Protein AF-A0A955UK48-F1 (afdb_monomer_lite)

Structure (mmCIF, N/CA/C/O backbone):
data_AF-A0A955UK48-F1
#
_entry.id   AF-A0A955UK48-F1
#
loop_
_atom_site.group_PDB
_atom_site.id
_atom_site.type_symbol
_atom_site.label_atom_id
_atom_site.label_alt_id
_atom_site.label_comp_id
_atom_site.label_asym_id
_atom_site.label_entity_id
_atom_site.label_seq_id
_atom_site.pdbx_PDB_ins_code
_atom_site.Cartn_x
_atom_site.Cartn_y
_atom_site.Cartn_z
_atom_site.occupancy
_atom_site.B_iso_or_equiv
_atom_site.auth_seq_id
_atom_site.auth_comp_id
_atom_site.auth_asym_id
_atom_site.auth_atom_id
_atom_site.pdbx_PDB_model_num
ATOM 1 N N . MET A 1 1 ? 17.093 -14.560 -62.141 1.00 44.12 1 MET A N 1
ATOM 2 C CA . MET A 1 1 ? 17.837 -14.375 -60.879 1.00 44.12 1 MET A CA 1
ATOM 3 C C . MET A 1 1 ? 17.015 -13.423 -60.032 1.00 44.12 1 MET A C 1
ATOM 5 O O . MET A 1 1 ? 16.821 -12.289 -60.445 1.00 44.12 1 MET A O 1
ATOM 9 N N . SER A 1 2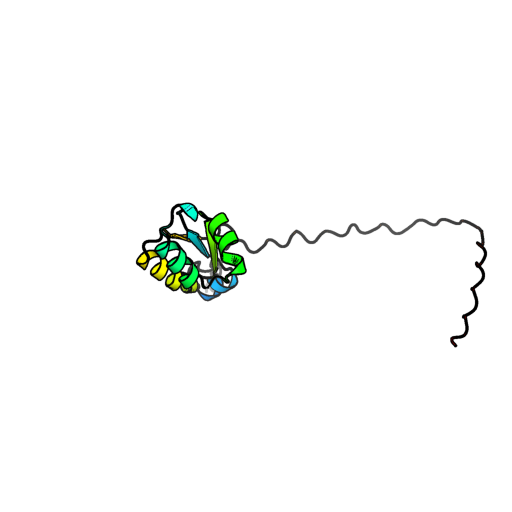 ? 16.395 -13.943 -58.974 1.00 45.81 2 SER A N 1
ATOM 10 C CA . SER A 1 2 ? 15.356 -13.267 -58.192 1.00 45.81 2 SER A CA 1
ATOM 11 C C . SER A 1 2 ? 15.932 -12.858 -56.844 1.00 45.81 2 SER A C 1
ATOM 13 O O . SER A 1 2 ? 15.915 -13.664 -55.921 1.00 45.81 2 SER A O 1
ATOM 15 N N . ASP A 1 3 ? 16.420 -11.627 -56.733 1.00 47.28 3 ASP A N 1
ATOM 16 C CA . ASP A 1 3 ? 16.804 -11.038 -55.449 1.00 47.28 3 ASP A CA 1
ATOM 17 C C . ASP A 1 3 ? 15.730 -10.024 -55.060 1.00 47.28 3 ASP A C 1
ATOM 19 O O . ASP A 1 3 ? 15.793 -8.828 -55.340 1.00 47.28 3 ASP A O 1
ATOM 23 N N . ARG A 1 4 ? 14.619 -10.562 -54.551 1.00 51.47 4 ARG A N 1
ATOM 24 C CA . ARG A 1 4 ? 13.535 -9.768 -53.983 1.00 51.47 4 ARG A CA 1
ATOM 25 C C . ARG A 1 4 ? 13.831 -9.689 -52.497 1.00 51.47 4 ARG A C 1
ATOM 27 O O . ARG A 1 4 ? 13.361 -10.529 -51.733 1.00 51.47 4 ARG A O 1
ATOM 34 N N . ASP A 1 5 ? 14.671 -8.713 -52.169 1.00 48.56 5 ASP A N 1
ATOM 35 C CA . ASP A 1 5 ? 14.995 -8.228 -50.834 1.00 48.56 5 ASP A CA 1
ATOM 36 C C . ASP A 1 5 ? 13.698 -8.113 -50.021 1.00 48.56 5 ASP A C 1
ATOM 38 O O . ASP A 1 5 ? 12.890 -7.189 -50.153 1.00 48.56 5 ASP A O 1
ATOM 42 N N . ARG A 1 6 ? 13.410 -9.184 -49.282 1.00 49.81 6 ARG A N 1
ATOM 43 C CA . ARG A 1 6 ? 12.236 -9.323 -48.435 1.00 49.81 6 ARG A CA 1
ATOM 44 C C . ARG A 1 6 ? 12.668 -8.811 -47.075 1.00 49.81 6 ARG A C 1
ATOM 46 O O . ARG A 1 6 ? 12.852 -9.599 -46.152 1.00 49.81 6 ARG A O 1
ATOM 53 N N . MET A 1 7 ? 12.863 -7.496 -46.971 1.00 48.91 7 MET A N 1
ATOM 54 C CA . MET A 1 7 ? 12.905 -6.824 -45.678 1.00 48.91 7 MET A CA 1
ATOM 55 C C . MET A 1 7 ? 11.586 -7.136 -44.976 1.00 48.91 7 MET A C 1
ATOM 57 O O . MET A 1 7 ? 10.524 -6.616 -45.324 1.00 48.91 7 MET A O 1
ATOM 61 N N . ALA A 1 8 ? 11.648 -8.093 -44.053 1.00 56.56 8 ALA A N 1
ATOM 62 C CA . ALA A 1 8 ? 10.551 -8.408 -43.165 1.00 56.56 8 ALA A CA 1
ATOM 63 C C . ALA A 1 8 ? 10.123 -7.105 -42.475 1.00 56.56 8 ALA A C 1
ATOM 65 O O . ALA A 1 8 ? 10.998 -6.333 -42.070 1.00 56.56 8 ALA A O 1
ATOM 66 N N . PRO A 1 9 ? 8.815 -6.829 -42.336 1.00 51.09 9 PRO A N 1
ATOM 67 C CA . PRO A 1 9 ? 8.384 -5.743 -41.477 1.00 51.09 9 PRO A CA 1
ATOM 68 C C . PRO A 1 9 ? 8.978 -6.021 -40.098 1.00 51.09 9 PRO A C 1
ATOM 70 O O . PRO A 1 9 ? 8.695 -7.061 -39.499 1.00 51.09 9 PRO A O 1
ATOM 73 N N . VAL A 1 10 ? 9.864 -5.130 -39.644 1.00 52.69 10 VAL A N 1
ATOM 74 C CA . VAL A 1 10 ? 10.318 -5.081 -38.257 1.00 52.69 10 VAL A CA 1
ATOM 75 C C . VAL A 1 10 ? 9.037 -5.037 -37.451 1.00 52.69 10 VAL A C 1
ATOM 77 O O . VAL A 1 10 ? 8.299 -4.056 -37.524 1.00 52.69 10 VAL A O 1
ATOM 80 N N . ALA A 1 11 ? 8.711 -6.159 -36.812 1.00 49.47 11 ALA A N 1
ATOM 81 C CA . ALA A 1 11 ? 7.548 -6.247 -35.964 1.00 49.47 11 ALA A CA 1
ATOM 82 C C . ALA A 1 11 ? 7.667 -5.094 -34.972 1.00 49.47 11 ALA A C 1
ATOM 84 O O . ALA A 1 11 ? 8.649 -5.015 -34.231 1.00 49.47 11 ALA A O 1
ATOM 85 N N . ASP A 1 12 ? 6.696 -4.190 -35.047 1.00 41.50 12 ASP A N 1
ATOM 86 C CA . ASP A 1 12 ? 6.342 -3.213 -34.033 1.00 41.50 12 ASP A CA 1
ATOM 87 C C . ASP A 1 12 ? 6.112 -4.016 -32.748 1.00 41.50 12 ASP A C 1
ATOM 89 O O . ASP A 1 12 ? 5.028 -4.535 -32.477 1.00 41.50 12 ASP A O 1
ATOM 93 N N . ARG A 1 13 ? 7.213 -4.330 -32.062 1.00 43.69 13 ARG A N 1
ATOM 94 C CA . ARG A 1 13 ? 7.213 -5.182 -30.885 1.00 43.69 13 ARG A CA 1
ATOM 95 C C . ARG A 1 13 ? 6.636 -4.286 -29.809 1.00 43.69 13 ARG A C 1
ATOM 97 O O . ARG A 1 13 ? 7.341 -3.424 -29.287 1.00 43.69 13 ARG A O 1
ATOM 104 N N . ALA A 1 14 ? 5.332 -4.433 -29.571 1.00 49.50 14 ALA A N 1
ATOM 105 C CA . ALA A 1 14 ? 4.680 -3.855 -28.410 1.00 49.50 14 ALA A CA 1
ATOM 106 C C . ALA A 1 14 ? 5.618 -4.095 -27.217 1.00 49.50 14 ALA A C 1
ATOM 108 O O . ALA A 1 14 ? 6.076 -5.233 -27.068 1.00 49.50 14 ALA A O 1
ATOM 109 N N . PRO A 1 15 ? 6.002 -3.045 -26.468 1.00 51.66 15 PRO A N 1
ATOM 110 C CA . PRO A 1 15 ? 6.973 -3.187 -25.395 1.00 51.66 15 PRO A CA 1
ATOM 111 C C . PRO A 1 15 ? 6.495 -4.317 -24.491 1.00 51.66 15 PRO A C 1
ATOM 113 O O . PRO A 1 15 ? 5.346 -4.291 -24.049 1.00 51.66 15 PRO A O 1
ATOM 116 N N . ASP A 1 16 ? 7.339 -5.337 -24.322 1.00 55.97 16 ASP A N 1
ATOM 117 C CA . ASP A 1 16 ? 7.030 -6.493 -23.493 1.00 55.97 16 ASP A CA 1
ATOM 118 C C . ASP A 1 16 ? 6.568 -5.975 -22.123 1.00 55.97 16 ASP A C 1
ATOM 120 O O . ASP A 1 16 ? 7.327 -5.338 -21.390 1.00 55.97 16 ASP A O 1
ATOM 124 N N . ASP A 1 17 ? 5.297 -6.226 -21.798 1.00 58.19 17 ASP A N 1
ATOM 125 C CA . ASP A 1 17 ? 4.654 -5.810 -20.545 1.00 58.19 17 ASP A CA 1
ATOM 126 C C . ASP A 1 17 ? 5.360 -6.393 -19.300 1.00 58.19 17 ASP A C 1
ATOM 128 O O . ASP A 1 17 ? 5.089 -5.964 -18.180 1.00 58.19 17 ASP A O 1
ATOM 132 N N . ASP A 1 18 ? 6.279 -7.341 -19.509 1.00 62.94 18 ASP A N 1
ATOM 133 C CA . ASP A 1 18 ? 7.109 -8.011 -18.511 1.00 62.94 18 ASP A CA 1
ATOM 134 C C . ASP A 1 18 ? 8.523 -7.406 -18.350 1.00 62.94 18 ASP A C 1
ATOM 136 O O . ASP A 1 18 ? 9.323 -7.958 -17.592 1.00 62.94 18 ASP A O 1
ATOM 140 N N . ASP A 1 19 ? 8.873 -6.291 -19.012 1.00 72.00 19 ASP A N 1
ATOM 141 C CA . ASP A 1 19 ? 10.172 -5.629 -18.797 1.00 72.00 19 ASP A CA 1
ATOM 142 C C . ASP A 1 19 ? 10.212 -4.907 -17.425 1.00 72.00 19 ASP A C 1
ATOM 144 O O . ASP A 1 19 ? 9.582 -3.853 -17.248 1.00 72.00 19 ASP A O 1
ATOM 148 N N . PRO A 1 20 ? 11.008 -5.388 -16.443 1.00 70.25 20 PRO A N 1
ATOM 149 C CA . PRO A 1 20 ? 11.071 -4.790 -15.110 1.00 70.25 20 PRO A CA 1
ATOM 150 C C . PRO A 1 20 ? 11.613 -3.356 -15.122 1.00 70.25 20 PRO A C 1
ATOM 152 O O . PRO A 1 20 ? 11.312 -2.564 -14.225 1.00 70.25 20 PRO A O 1
ATOM 155 N N . GLN A 1 21 ? 12.444 -3.006 -16.106 1.00 75.44 21 GLN A N 1
ATOM 156 C CA . GLN A 1 21 ? 12.998 -1.665 -16.252 1.00 75.44 21 GLN A CA 1
ATOM 157 C C . GLN A 1 21 ? 11.926 -0.688 -16.745 1.00 75.44 21 GLN A C 1
ATOM 159 O O . GLN A 1 21 ? 11.807 0.416 -16.202 1.00 75.44 21 GLN A O 1
ATOM 164 N N . TRP A 1 22 ? 11.100 -1.111 -17.703 1.00 77.25 22 TRP A N 1
ATOM 165 C CA . TRP A 1 22 ? 9.942 -0.340 -18.150 1.00 77.25 22 TRP A CA 1
ATOM 166 C C . TRP A 1 22 ? 8.889 -0.205 -17.040 1.00 77.25 22 TRP A C 1
ATOM 168 O O . TRP A 1 22 ? 8.386 0.898 -16.804 1.00 77.25 22 TRP A O 1
ATOM 178 N N . GLU A 1 23 ? 8.606 -1.274 -16.287 1.00 74.44 23 GLU A N 1
ATOM 179 C CA . GLU A 1 23 ? 7.678 -1.222 -15.150 1.00 74.44 23 GLU A CA 1
ATOM 180 C C . GLU A 1 23 ? 8.132 -0.234 -14.067 1.00 74.44 23 GLU A C 1
ATOM 182 O O . GLU A 1 23 ? 7.305 0.490 -13.500 1.00 74.44 23 GLU A O 1
ATOM 187 N N . ARG A 1 24 ? 9.442 -0.186 -13.780 1.00 74.00 24 ARG A N 1
ATOM 188 C CA . ARG A 1 24 ? 10.042 0.785 -12.848 1.00 74.00 24 ARG A CA 1
ATOM 189 C C . ARG A 1 24 ? 9.877 2.215 -13.333 1.00 74.00 24 ARG A C 1
ATOM 191 O O . ARG A 1 24 ? 9.518 3.075 -12.530 1.00 74.00 24 ARG A O 1
ATOM 198 N N . ALA A 1 25 ? 10.095 2.461 -14.623 1.00 77.88 25 ALA A N 1
ATOM 199 C CA . ALA A 1 25 ? 9.934 3.784 -15.216 1.00 77.88 25 ALA A CA 1
ATOM 200 C C . ALA A 1 25 ? 8.470 4.259 -15.189 1.00 77.88 25 ALA A C 1
ATOM 202 O O . ALA A 1 25 ? 8.200 5.413 -14.864 1.00 77.88 25 ALA A O 1
ATOM 203 N N . ASN A 1 26 ? 7.520 3.362 -15.465 1.00 77.81 26 ASN A N 1
ATOM 204 C CA . ASN A 1 26 ? 6.102 3.710 -15.594 1.00 77.81 26 ASN A CA 1
ATOM 205 C C . ASN A 1 26 ? 5.302 3.561 -14.294 1.00 77.81 26 ASN A C 1
ATOM 207 O O . ASN A 1 26 ? 4.138 3.961 -14.239 1.00 77.81 26 ASN A O 1
ATOM 211 N N . GLN A 1 27 ? 5.909 2.991 -13.244 1.00 83.31 27 GLN A N 1
ATOM 212 C CA . GLN A 1 27 ? 5.254 2.673 -11.970 1.00 83.31 27 GLN A CA 1
ATOM 213 C C . GLN A 1 27 ? 3.891 2.012 -12.204 1.00 83.31 27 GLN A C 1
ATOM 215 O O . GLN A 1 27 ? 2.848 2.448 -11.699 1.00 83.31 27 GLN A O 1
ATOM 220 N N . ALA A 1 28 ? 3.917 0.984 -13.053 1.00 85.44 28 ALA A N 1
ATOM 221 C CA . ALA A 1 28 ? 2.727 0.394 -13.643 1.00 85.44 28 ALA A CA 1
ATOM 222 C C . ALA A 1 28 ? 1.831 -0.323 -12.625 1.00 85.44 28 ALA A C 1
ATOM 224 O O . ALA A 1 28 ? 0.678 -0.625 -12.930 1.00 85.44 28 ALA A O 1
ATOM 225 N N . TRP A 1 29 ? 2.331 -0.568 -11.413 1.00 90.31 29 TRP A N 1
ATOM 226 C CA . TRP A 1 29 ? 1.652 -1.335 -10.383 1.00 90.31 29 TRP A CA 1
ATOM 227 C C . TRP A 1 29 ? 1.326 -0.500 -9.152 1.00 90.31 29 TRP A C 1
ATOM 229 O O . TRP A 1 29 ? 2.020 0.451 -8.777 1.00 90.31 29 TRP A O 1
ATOM 239 N N . GLN A 1 30 ? 0.233 -0.880 -8.503 1.00 93.44 30 GLN A N 1
ATOM 240 C CA . GLN A 1 30 ? -0.262 -0.269 -7.283 1.00 93.44 30 GLN A CA 1
ATOM 241 C C . GLN A 1 30 ? -0.565 -1.346 -6.253 1.00 93.44 30 GLN A C 1
ATOM 243 O O . GLN A 1 30 ? -1.158 -2.373 -6.573 1.00 93.44 30 GLN A O 1
ATOM 248 N N . LEU A 1 31 ? -0.189 -1.093 -5.005 1.00 94.25 31 LEU A N 1
ATOM 24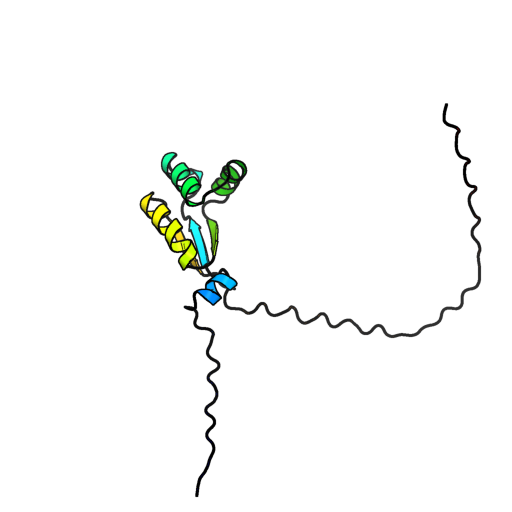9 C CA . LEU A 1 31 ? -0.572 -1.920 -3.873 1.00 94.25 31 LEU A CA 1
ATOM 250 C C . LEU A 1 31 ? -1.874 -1.381 -3.281 1.00 94.25 31 LEU A C 1
ATOM 252 O O . LEU A 1 31 ? -1.923 -0.244 -2.804 1.00 94.25 31 LEU A O 1
ATOM 256 N N . TRP A 1 32 ? -2.905 -2.218 -3.314 1.00 95.31 32 TRP A N 1
ATOM 257 C CA . TRP A 1 32 ? -4.233 -1.956 -2.781 1.00 95.31 32 TRP A CA 1
ATOM 258 C C . TRP A 1 32 ? -4.448 -2.743 -1.487 1.00 95.31 32 TRP A C 1
ATOM 260 O O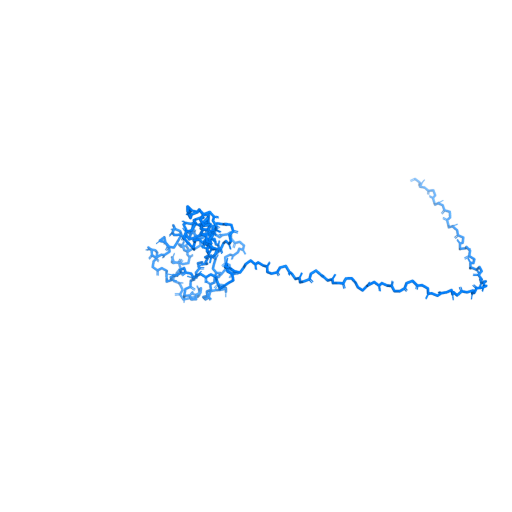 . TRP A 1 32 ? -4.115 -3.928 -1.422 1.00 95.31 32 TRP A O 1
ATOM 270 N N . ILE A 1 33 ? -5.023 -2.098 -0.474 1.00 95.25 33 ILE A N 1
ATOM 271 C CA . ILE A 1 33 ? -5.476 -2.746 0.762 1.00 95.25 33 ILE A CA 1
ATOM 272 C C . ILE A 1 33 ? -7.002 -2.792 0.753 1.00 95.25 33 ILE A C 1
ATOM 274 O O . ILE A 1 33 ? -7.658 -1.762 0.600 1.00 95.25 33 ILE A O 1
ATOM 278 N N . ASP A 1 34 ? -7.558 -3.992 0.901 1.00 93.62 34 ASP A N 1
ATOM 279 C CA . ASP A 1 34 ? -8.993 -4.251 0.719 1.00 93.62 34 ASP A CA 1
ATOM 280 C C . ASP A 1 34 ? -9.814 -4.058 2.006 1.00 93.62 34 ASP A C 1
ATOM 282 O O . ASP A 1 34 ? -11.042 -4.067 1.968 1.00 93.62 34 ASP A O 1
ATOM 286 N N . VAL A 1 35 ? -9.149 -3.854 3.144 1.00 92.94 35 VAL A N 1
ATOM 287 C CA . VAL A 1 35 ? -9.782 -3.656 4.454 1.00 92.94 35 VAL A CA 1
ATOM 288 C C . VAL A 1 35 ? -9.756 -2.185 4.867 1.00 92.94 35 VAL A C 1
ATOM 290 O O . VAL A 1 35 ? -8.767 -1.486 4.640 1.00 92.94 35 VAL A O 1
ATOM 293 N N . ALA A 1 36 ? -10.832 -1.706 5.496 1.00 92.38 36 ALA A N 1
ATOM 294 C CA . ALA A 1 36 ? -10.867 -0.352 6.033 1.00 92.38 36 ALA A CA 1
ATOM 295 C C . ALA A 1 36 ? -9.930 -0.210 7.240 1.00 92.38 36 ALA A C 1
ATOM 297 O O . ALA A 1 36 ? -9.771 -1.125 8.050 1.00 92.38 36 ALA A O 1
ATOM 298 N N . GLY A 1 37 ? -9.350 0.979 7.418 1.00 84.94 37 GLY A N 1
ATOM 299 C CA . GLY A 1 37 ? -8.393 1.235 8.498 1.00 84.94 37 GLY A CA 1
ATOM 300 C C . GLY A 1 37 ? -8.969 0.996 9.898 1.00 84.94 37 GLY A C 1
ATOM 301 O O . GLY A 1 37 ? -8.236 0.611 10.807 1.00 84.94 37 GLY A O 1
ATOM 302 N N . ARG A 1 38 ? -10.282 1.192 10.070 1.00 88.62 38 ARG A N 1
ATOM 303 C CA . ARG A 1 38 ? -11.004 0.971 11.334 1.00 88.62 38 ARG A CA 1
ATOM 304 C C . ARG A 1 38 ? -11.255 -0.504 11.662 1.00 88.62 38 ARG A C 1
ATOM 306 O O . ARG A 1 38 ? -11.356 -0.831 12.838 1.00 88.62 38 ARG A O 1
ATOM 313 N N . ASP A 1 39 ? -11.313 -1.360 10.643 1.00 90.75 39 ASP A N 1
ATOM 314 C CA . ASP A 1 39 ? -11.629 -2.788 10.783 1.00 90.75 39 ASP A CA 1
ATOM 315 C C . ASP A 1 39 ? -10.363 -3.628 11.032 1.00 90.75 39 ASP A C 1
ATOM 317 O O . ASP A 1 39 ? -10.431 -4.807 11.374 1.00 90.75 39 ASP A O 1
ATOM 321 N N . LEU A 1 40 ? -9.182 -3.016 10.900 1.00 89.12 40 LEU A N 1
ATOM 322 C CA . LEU A 1 40 ? -7.912 -3.653 11.221 1.00 89.12 40 LEU A CA 1
ATOM 323 C C . LEU A 1 40 ? -7.688 -3.720 12.745 1.00 89.12 40 LEU A C 1
ATOM 325 O O . LEU A 1 40 ? -7.734 -2.685 13.426 1.00 89.12 40 LEU A O 1
ATOM 329 N N . PRO A 1 41 ? -7.314 -4.894 13.292 1.00 91.94 41 PRO A N 1
ATOM 330 C CA . PRO A 1 41 ? -6.900 -5.004 14.686 1.00 91.94 41 PRO A CA 1
ATOM 331 C C . PRO A 1 41 ? -5.688 -4.104 14.966 1.00 91.94 41 PRO A C 1
ATOM 333 O O . PRO A 1 41 ? -4.921 -3.753 14.066 1.00 91.94 41 PRO A O 1
ATOM 336 N N . ALA A 1 42 ? -5.493 -3.711 16.229 1.00 91.50 42 ALA A N 1
ATOM 337 C CA . ALA A 1 42 ? -4.409 -2.802 16.615 1.00 91.50 42 ALA A CA 1
ATOM 338 C C . ALA A 1 42 ? -3.025 -3.300 16.156 1.00 91.50 42 ALA A C 1
ATOM 340 O O . ALA A 1 42 ? -2.226 -2.510 15.645 1.00 91.50 42 ALA A O 1
ATOM 341 N N . ASP A 1 43 ? -2.770 -4.604 16.265 1.00 90.94 43 ASP A N 1
ATOM 342 C CA . ASP A 1 43 ? -1.512 -5.212 15.827 1.00 90.94 43 ASP A CA 1
ATOM 343 C C . ASP A 1 43 ? -1.386 -5.262 14.303 1.00 90.94 43 ASP A C 1
ATOM 345 O O . ASP A 1 43 ? -0.323 -4.936 13.773 1.00 90.94 43 ASP A O 1
ATOM 349 N N . GLY A 1 44 ? -2.487 -5.525 13.591 1.00 91.50 44 GLY A N 1
ATOM 350 C CA . GLY A 1 44 ? -2.547 -5.432 12.130 1.00 91.50 44 GLY A CA 1
ATOM 351 C C . GLY A 1 44 ? -2.231 -4.018 11.634 1.00 91.50 44 GLY A C 1
ATOM 352 O O . GLY A 1 44 ? -1.379 -3.839 10.766 1.00 91.50 44 GLY A O 1
ATOM 353 N N . ARG A 1 45 ? -2.812 -2.981 12.257 1.00 92.44 45 ARG A N 1
ATOM 354 C CA . ARG A 1 45 ? -2.495 -1.573 11.940 1.00 92.44 45 ARG A CA 1
ATOM 355 C C . ARG A 1 45 ? -1.017 -1.261 12.159 1.00 92.44 45 ARG A C 1
ATOM 357 O O . ARG A 1 45 ? -0.385 -0.633 11.312 1.00 92.44 45 ARG A O 1
ATOM 364 N N . ARG A 1 46 ? -0.437 -1.704 13.277 1.00 92.44 46 ARG A N 1
ATOM 365 C CA . ARG A 1 46 ? 0.991 -1.494 13.576 1.00 92.44 46 ARG A CA 1
ATOM 366 C C . ARG A 1 46 ? 1.894 -2.213 12.575 1.00 92.44 46 ARG A C 1
ATOM 368 O O . ARG A 1 46 ? 2.865 -1.612 12.113 1.00 92.44 46 ARG A O 1
ATOM 375 N N . ALA A 1 47 ? 1.575 -3.460 12.231 1.00 92.69 47 ALA A N 1
ATOM 376 C CA . ALA A 1 47 ? 2.304 -4.239 11.237 1.00 92.69 47 ALA A CA 1
ATOM 377 C C . ALA A 1 47 ? 2.249 -3.563 9.861 1.00 92.69 47 ALA A C 1
ATOM 379 O O . ALA A 1 47 ? 3.294 -3.312 9.262 1.00 92.69 47 ALA A O 1
ATOM 380 N N . MET A 1 48 ? 1.057 -3.153 9.422 1.00 94.06 48 MET A N 1
ATOM 381 C CA . MET A 1 48 ? 0.844 -2.426 8.172 1.00 94.06 48 MET A CA 1
ATOM 382 C C . MET A 1 48 ? 1.712 -1.168 8.081 1.00 94.06 48 MET A C 1
ATOM 384 O O . MET A 1 48 ? 2.481 -0.997 7.136 1.00 94.06 48 MET A O 1
ATOM 388 N N . LEU A 1 49 ? 1.637 -0.302 9.096 1.00 94.25 49 LEU A N 1
ATOM 389 C CA . LEU A 1 49 ? 2.387 0.954 9.134 1.00 94.25 49 LEU A CA 1
ATOM 390 C C . LEU A 1 49 ? 3.904 0.723 9.141 1.00 94.25 49 LEU A C 1
ATOM 392 O O . LEU A 1 49 ? 4.650 1.512 8.559 1.00 94.25 49 LEU A O 1
ATOM 396 N N . ARG A 1 50 ? 4.367 -0.369 9.765 1.00 94.38 50 ARG A N 1
ATOM 397 C CA . ARG A 1 50 ? 5.780 -0.770 9.765 1.00 94.38 50 ARG A CA 1
ATOM 398 C C . ARG A 1 50 ? 6.231 -1.253 8.387 1.00 94.38 50 ARG A C 1
ATOM 400 O O . ARG A 1 50 ? 7.292 -0.837 7.929 1.00 94.38 50 ARG A O 1
ATOM 407 N N . VAL A 1 51 ? 5.440 -2.099 7.726 1.00 94.44 51 VAL A N 1
ATOM 408 C CA . VAL A 1 51 ? 5.750 -2.622 6.384 1.00 94.44 51 VAL A CA 1
ATOM 409 C C . VAL A 1 51 ? 5.792 -1.493 5.358 1.00 94.44 51 VAL A C 1
ATOM 411 O O . VAL A 1 51 ? 6.737 -1.406 4.574 1.00 94.44 51 VAL A O 1
ATOM 414 N N . LEU A 1 52 ? 4.817 -0.585 5.414 1.00 92.69 52 LEU A N 1
ATOM 415 C CA . LEU A 1 52 ? 4.735 0.570 4.522 1.00 92.69 52 LEU A CA 1
ATOM 416 C C . LEU A 1 52 ? 5.716 1.696 4.888 1.00 92.69 52 LEU A C 1
ATOM 418 O O . LEU A 1 52 ? 5.873 2.631 4.109 1.00 92.69 52 LEU A O 1
ATOM 422 N N . ARG A 1 53 ? 6.402 1.601 6.037 1.00 93.88 53 ARG A N 1
ATOM 423 C CA . ARG A 1 53 ? 7.338 2.612 6.565 1.00 93.88 53 ARG A CA 1
ATOM 424 C C . ARG A 1 53 ? 6.722 4.018 6.660 1.00 93.88 53 ARG A C 1
ATOM 426 O O . ARG A 1 53 ? 7.375 5.013 6.362 1.00 93.88 53 ARG A O 1
ATOM 433 N N . VAL A 1 54 ? 5.465 4.094 7.089 1.00 93.31 54 VAL A N 1
ATOM 434 C CA . VAL A 1 54 ? 4.678 5.339 7.122 1.00 93.31 54 VAL A CA 1
ATOM 435 C C . VAL A 1 54 ? 5.103 6.210 8.306 1.00 93.31 54 VAL A C 1
ATOM 437 O O . VAL A 1 54 ? 5.193 5.729 9.448 1.00 93.31 54 VAL A O 1
ATOM 440 N N . LYS A 1 55 ? 5.350 7.504 8.062 1.00 94.12 55 LYS A N 1
ATOM 441 C CA . LYS A 1 55 ? 5.734 8.452 9.120 1.00 94.12 55 LYS A CA 1
ATOM 442 C C . LYS A 1 55 ? 4.574 8.676 10.081 1.00 94.12 55 LYS A C 1
ATOM 444 O O . LYS A 1 55 ? 3.415 8.550 9.708 1.00 94.12 55 LYS A O 1
ATOM 449 N N . ARG A 1 56 ? 4.870 9.056 11.332 1.00 93.31 56 ARG A N 1
ATOM 450 C CA . ARG A 1 56 ? 3.839 9.286 12.366 1.00 93.31 56 ARG A CA 1
ATOM 451 C C . ARG A 1 56 ? 2.756 10.275 11.916 1.00 93.31 56 ARG A C 1
ATOM 453 O O . ARG A 1 56 ? 1.590 10.010 12.179 1.00 93.31 56 ARG A O 1
ATOM 460 N N . SER A 1 57 ? 3.144 11.343 11.221 1.00 94.94 57 SER A N 1
ATOM 461 C CA . SER A 1 57 ? 2.250 12.381 10.688 1.00 94.94 57 SER A CA 1
ATOM 462 C C . SER A 1 57 ? 1.305 11.893 9.586 1.00 94.94 57 SER A C 1
ATOM 464 O O . SER A 1 57 ? 0.268 12.496 9.366 1.00 94.94 57 SER A O 1
ATOM 466 N N . GLU A 1 58 ? 1.642 10.804 8.897 1.00 93.19 58 GLU A N 1
ATOM 467 C CA . GLU A 1 58 ? 0.888 10.297 7.742 1.00 93.19 58 GLU A CA 1
ATOM 468 C C . GLU A 1 58 ? -0.040 9.132 8.118 1.00 93.19 58 GLU A C 1
ATOM 470 O O . GLU A 1 58 ? -0.845 8.685 7.304 1.00 93.19 58 GLU A O 1
ATOM 475 N N 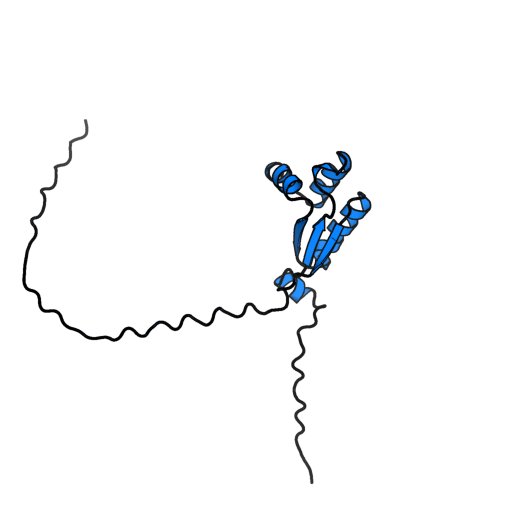. ARG A 1 59 ? 0.061 8.618 9.352 1.00 94.12 59 ARG A N 1
ATOM 476 C CA . ARG A 1 59 ? -0.655 7.406 9.787 1.00 94.12 59 ARG A CA 1
ATOM 477 C C . ARG A 1 59 ? -2.163 7.564 9.716 1.00 94.12 59 ARG A C 1
ATOM 479 O O . ARG A 1 59 ? -2.845 6.652 9.263 1.00 94.12 59 ARG A O 1
ATOM 486 N N . GLU A 1 60 ? -2.669 8.690 10.201 1.00 93.38 60 GLU A N 1
ATOM 487 C CA . GLU A 1 60 ? -4.105 8.938 10.284 1.00 93.38 60 GLU A CA 1
ATOM 488 C C . GLU A 1 60 ? -4.702 9.151 8.892 1.00 93.38 60 GLU A C 1
ATOM 490 O O . GLU A 1 60 ? -5.682 8.498 8.544 1.00 93.38 60 GLU A O 1
ATOM 495 N N . ALA A 1 61 ? -4.028 9.947 8.055 1.00 93.50 61 ALA A N 1
ATOM 496 C CA . ALA A 1 61 ? -4.393 10.136 6.655 1.00 93.50 61 ALA A CA 1
ATOM 497 C C . ALA A 1 61 ? -4.415 8.807 5.882 1.00 93.50 61 ALA A C 1
ATOM 499 O O . ALA A 1 61 ? -5.358 8.541 5.142 1.00 93.50 61 ALA A O 1
ATOM 500 N N . LEU A 1 62 ? -3.418 7.939 6.095 1.00 93.44 62 LEU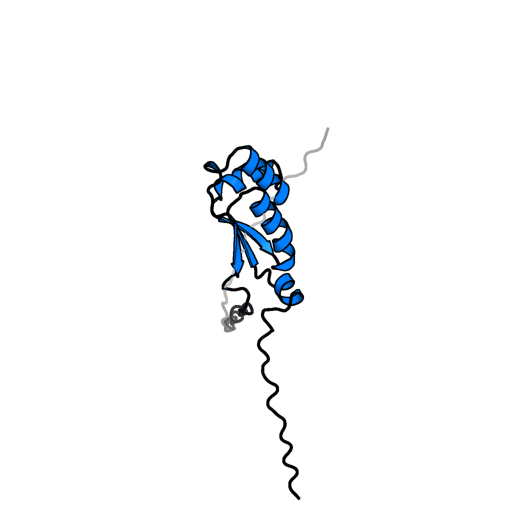 A N 1
ATOM 501 C CA . LEU A 1 62 ? -3.391 6.617 5.474 1.00 93.44 62 LEU A CA 1
ATOM 502 C C . LEU A 1 62 ? -4.569 5.754 5.934 1.00 93.44 62 LEU A C 1
ATOM 504 O O . LEU A 1 62 ? -5.245 5.170 5.098 1.00 93.44 62 LEU A O 1
ATOM 508 N N . LEU A 1 63 ? -4.816 5.659 7.244 1.00 93.00 63 LEU A N 1
ATOM 509 C CA . LEU A 1 63 ? -5.906 4.841 7.788 1.00 93.00 63 LEU A CA 1
ATOM 510 C C . LEU A 1 63 ? -7.283 5.336 7.329 1.00 93.00 63 LEU A C 1
ATOM 512 O O . LEU A 1 63 ? -8.168 4.513 7.103 1.00 93.00 63 LEU A O 1
ATOM 516 N N . ALA A 1 64 ? -7.449 6.651 7.172 1.00 93.19 64 ALA A N 1
ATOM 517 C CA . ALA A 1 64 ? -8.654 7.263 6.621 1.00 93.19 64 ALA A CA 1
ATOM 518 C C . ALA A 1 64 ? -8.833 6.988 5.117 1.00 93.19 64 ALA A C 1
ATOM 520 O O . ALA A 1 64 ? -9.962 6.919 4.643 1.00 93.19 64 ALA A O 1
ATOM 521 N N . ALA A 1 65 ? -7.740 6.792 4.374 1.00 92.56 65 ALA A N 1
ATOM 522 C CA . ALA A 1 65 ? -7.764 6.469 2.947 1.00 92.56 65 ALA A CA 1
ATOM 523 C C . ALA A 1 65 ? -8.007 4.974 2.648 1.00 92.56 65 ALA A C 1
ATOM 525 O O . ALA A 1 65 ? -7.984 4.573 1.485 1.00 92.56 65 ALA A O 1
ATOM 526 N N . LEU A 1 66 ? -8.205 4.140 3.677 1.00 93.25 66 LEU A N 1
ATOM 527 C CA . LEU A 1 66 ? -8.459 2.708 3.532 1.00 93.25 66 LEU A CA 1
ATOM 528 C C . LEU A 1 66 ? -9.960 2.380 3.535 1.00 93.25 66 LEU A C 1
ATOM 530 O O . LEU A 1 66 ? -10.682 2.892 4.395 1.00 93.25 66 LEU A O 1
ATOM 534 N N . PRO A 1 67 ? -10.425 1.442 2.688 1.00 95.31 67 PRO A N 1
ATOM 535 C CA . PRO A 1 67 ? -9.656 0.645 1.724 1.00 95.31 67 PRO A CA 1
ATOM 536 C C . PRO A 1 67 ? -9.208 1.472 0.509 1.00 95.31 67 PRO A C 1
ATOM 538 O O . PRO A 1 67 ? -9.942 2.338 0.038 1.00 95.31 67 PRO A O 1
ATOM 541 N N . GLY A 1 68 ? -8.011 1.201 -0.017 1.00 94.31 68 GLY A N 1
ATOM 542 C CA . GLY A 1 68 ? -7.462 2.018 -1.098 1.00 94.31 68 GLY A CA 1
ATOM 543 C C . GLY A 1 68 ? -6.009 1.738 -1.468 1.00 94.31 68 GLY A C 1
ATOM 544 O O . GLY A 1 68 ? -5.381 0.783 -1.002 1.00 94.31 68 GLY A O 1
ATOM 545 N N . ILE A 1 69 ? -5.476 2.599 -2.338 1.00 93.12 69 ILE A N 1
ATOM 546 C CA . ILE A 1 69 ? -4.098 2.532 -2.837 1.00 93.12 69 ILE A CA 1
ATOM 547 C C . ILE A 1 69 ? -3.150 3.096 -1.782 1.00 93.12 69 ILE A C 1
ATOM 549 O O . ILE A 1 69 ? -3.241 4.269 -1.427 1.00 93.12 69 ILE A O 1
ATOM 553 N N . VAL A 1 70 ? -2.181 2.290 -1.351 1.00 93.25 70 VAL A N 1
ATOM 554 C CA . VAL A 1 70 ? -1.185 2.707 -0.349 1.00 93.25 70 VAL A CA 1
ATOM 555 C C . VAL A 1 70 ? 0.201 2.956 -0.933 1.00 93.25 70 VAL A C 1
ATOM 557 O O . VAL A 1 70 ? 1.013 3.647 -0.321 1.00 93.25 70 VAL A O 1
ATOM 560 N N . ARG A 1 71 ? 0.506 2.391 -2.109 1.00 91.62 71 ARG A N 1
ATOM 561 C CA . ARG A 1 71 ? 1.811 2.556 -2.765 1.00 91.62 71 ARG A CA 1
ATOM 562 C C . ARG A 1 71 ? 1.719 2.324 -4.271 1.00 91.62 71 ARG A C 1
ATOM 564 O O . ARG A 1 71 ? 0.912 1.518 -4.720 1.00 91.62 71 ARG A O 1
ATOM 571 N N . LYS A 1 72 ? 2.578 3.002 -5.032 1.00 91.00 72 LYS A N 1
ATOM 572 C CA . LYS A 1 72 ? 2.777 2.817 -6.479 1.00 91.00 72 LYS A CA 1
ATOM 573 C C . LYS A 1 72 ? 4.234 2.422 -6.738 1.00 91.00 72 LYS A C 1
ATOM 575 O O . LYS A 1 72 ? 5.105 2.812 -5.957 1.00 91.00 72 LYS A O 1
ATOM 580 N N . GLY A 1 73 ? 4.500 1.642 -7.782 1.00 88.88 73 GLY A N 1
ATOM 581 C CA . GLY A 1 73 ? 5.855 1.203 -8.122 1.00 88.88 73 GLY A CA 1
ATOM 582 C C . GLY A 1 73 ? 5.896 0.128 -9.206 1.00 88.88 73 GLY A C 1
ATOM 583 O O . GLY A 1 73 ? 4.884 -0.148 -9.850 1.00 88.88 73 GLY A O 1
ATOM 584 N N . ALA A 1 74 ? 7.071 -0.472 -9.401 1.00 86.00 74 ALA A N 1
ATOM 585 C CA . ALA A 1 74 ? 7.203 -1.699 -10.183 1.00 86.00 74 ALA A CA 1
ATOM 586 C C . ALA A 1 74 ? 6.682 -2.898 -9.393 1.00 86.00 74 ALA A C 1
ATOM 588 O O . ALA A 1 74 ? 6.690 -2.879 -8.157 1.00 86.00 74 ALA A O 1
ATOM 589 N N . ARG A 1 75 ? 6.293 -3.971 -10.086 1.00 86.50 75 ARG A N 1
ATOM 590 C CA . ARG A 1 75 ? 5.796 -5.176 -9.420 1.00 86.50 75 ARG A CA 1
ATOM 591 C C . ARG A 1 75 ? 6.827 -5.744 -8.449 1.00 86.50 75 ARG A C 1
ATOM 593 O O . ARG A 1 75 ? 6.510 -5.966 -7.283 1.00 86.50 75 ARG A O 1
ATOM 600 N N . VAL A 1 76 ? 8.073 -5.863 -8.907 1.00 84.12 76 VAL A N 1
ATOM 601 C CA . VAL A 1 76 ? 9.206 -6.406 -8.138 1.00 84.12 76 VAL A CA 1
ATOM 602 C C . VAL A 1 76 ? 9.464 -5.653 -6.829 1.00 84.12 76 VAL A C 1
ATOM 604 O O . VAL A 1 76 ? 9.794 -6.257 -5.811 1.00 84.12 76 VAL A O 1
ATOM 607 N N . ASP A 1 77 ? 9.247 -4.336 -6.814 1.00 87.81 77 ASP A N 1
ATOM 608 C CA . ASP A 1 77 ? 9.469 -3.508 -5.623 1.00 87.81 77 ASP A CA 1
ATOM 609 C C . ASP A 1 77 ? 8.289 -3.591 -4.639 1.00 87.81 77 ASP A C 1
ATOM 611 O O . ASP A 1 77 ? 8.433 -3.308 -3.444 1.00 87.81 77 ASP A O 1
ATOM 615 N N . LEU A 1 78 ? 7.107 -3.969 -5.135 1.00 91.88 78 LEU A N 1
ATOM 616 C CA . LEU A 1 78 ? 5.889 -4.124 -4.346 1.00 91.88 78 LEU A CA 1
ATOM 617 C C . LEU A 1 78 ? 5.680 -5.557 -3.840 1.00 91.88 78 LEU A C 1
ATOM 619 O O . LEU A 1 78 ? 4.918 -5.745 -2.891 1.00 91.88 78 LEU A O 1
ATOM 623 N N . GLU A 1 79 ? 6.360 -6.560 -4.394 1.00 90.75 79 GLU A N 1
ATOM 624 C CA . GLU A 1 79 ? 6.236 -7.954 -3.950 1.00 90.75 79 GLU A CA 1
ATOM 625 C C . GLU A 1 79 ? 6.633 -8.130 -2.478 1.00 90.75 79 GLU A C 1
ATOM 627 O O . GLU A 1 79 ? 5.854 -8.672 -1.693 1.00 90.75 79 GLU A O 1
ATOM 632 N N . ALA A 1 80 ? 7.783 -7.589 -2.064 1.00 92.50 80 ALA A N 1
ATOM 633 C CA . ALA A 1 80 ? 8.253 -7.688 -0.681 1.00 92.50 80 ALA A CA 1
ATOM 634 C C . ALA A 1 80 ? 7.279 -7.082 0.359 1.00 92.50 80 ALA A C 1
ATOM 636 O O . ALA A 1 80 ? 6.958 -7.762 1.339 1.00 92.50 80 ALA A O 1
ATOM 637 N N . PRO A 1 81 ? 6.777 -5.836 0.209 1.00 93.69 81 PRO A N 1
ATOM 638 C CA . PRO A 1 81 ? 5.773 -5.316 1.133 1.00 93.69 81 PRO A CA 1
ATOM 639 C C . PRO A 1 81 ? 4.440 -6.070 1.039 1.00 93.69 81 PRO A C 1
ATOM 641 O O . PRO A 1 81 ? 3.811 -6.277 2.071 1.00 93.69 81 PRO A O 1
ATOM 644 N N . THR A 1 82 ? 4.028 -6.537 -0.144 1.00 94.38 82 THR A N 1
ATOM 645 C CA . THR A 1 82 ? 2.794 -7.331 -0.296 1.00 94.38 82 THR A CA 1
ATOM 646 C C . THR A 1 82 ? 2.876 -8.647 0.474 1.00 94.38 82 THR A C 1
ATOM 648 O O . THR A 1 82 ? 1.952 -8.980 1.214 1.00 94.38 82 THR A O 1
ATOM 651 N N . ALA A 1 83 ? 3.992 -9.373 0.362 1.00 93.94 83 ALA A N 1
ATOM 652 C CA . ALA A 1 83 ? 4.218 -10.615 1.098 1.00 93.94 83 ALA A CA 1
ATOM 653 C C . ALA A 1 83 ? 4.128 -10.391 2.615 1.00 93.94 83 ALA A C 1
ATOM 655 O O . ALA A 1 83 ? 3.353 -11.060 3.291 1.00 93.94 83 ALA A O 1
ATOM 656 N N . ARG A 1 84 ? 4.814 -9.366 3.135 1.00 94.44 84 ARG A N 1
ATOM 657 C CA . ARG A 1 84 ? 4.789 -9.035 4.571 1.00 94.44 84 ARG A CA 1
ATOM 658 C C . ARG A 1 84 ? 3.410 -8.606 5.077 1.00 94.44 84 ARG A C 1
ATOM 660 O O . ARG A 1 84 ? 3.074 -8.869 6.227 1.00 94.44 84 ARG A O 1
ATOM 667 N N . LEU A 1 85 ? 2.613 -7.923 4.252 1.00 94.38 85 LEU A N 1
ATOM 668 C CA . LEU A 1 85 ? 1.231 -7.581 4.607 1.00 94.38 85 LEU A CA 1
ATOM 669 C C . LEU A 1 85 ? 0.357 -8.837 4.690 1.00 94.38 85 LEU A C 1
ATOM 671 O O . LEU A 1 85 ? -0.409 -8.974 5.641 1.00 94.38 85 LEU A O 1
ATOM 67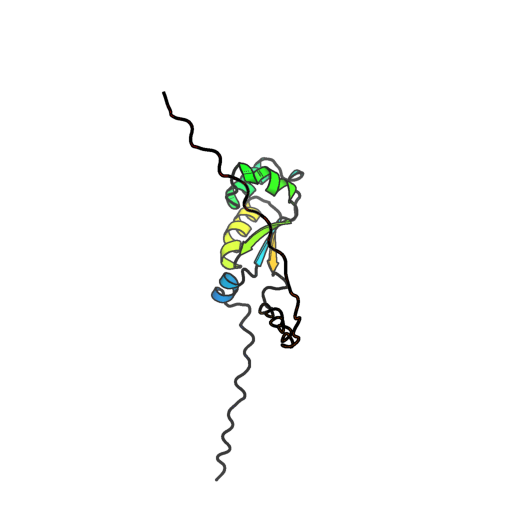5 N N . ARG A 1 86 ? 0.515 -9.775 3.750 1.00 93.75 86 ARG A N 1
ATOM 676 C CA . ARG A 1 86 ? -0.197 -11.061 3.775 1.00 93.75 86 ARG A CA 1
ATOM 677 C C . ARG A 1 86 ? 0.203 -11.926 4.966 1.00 93.75 86 ARG A C 1
ATOM 679 O O . ARG A 1 86 ? -0.675 -12.485 5.609 1.00 93.75 86 ARG A O 1
ATOM 686 N N . GLU A 1 87 ? 1.491 -11.981 5.302 1.00 93.56 87 GLU A N 1
ATOM 687 C CA . GLU A 1 87 ? 1.990 -12.652 6.515 1.00 93.56 87 GLU A CA 1
ATOM 688 C C . GLU A 1 87 ? 1.384 -12.053 7.791 1.00 93.56 87 GLU A C 1
ATOM 690 O O . GLU A 1 87 ? 1.069 -12.775 8.732 1.00 93.56 87 GLU A O 1
ATOM 695 N N . ALA A 1 88 ? 1.158 -10.737 7.809 1.00 91.06 88 ALA A N 1
ATOM 696 C CA . ALA A 1 88 ? 0.466 -10.046 8.894 1.00 91.06 88 ALA A CA 1
ATOM 697 C C . ALA A 1 88 ? -1.071 -10.206 8.856 1.00 91.06 88 ALA A C 1
ATOM 699 O O . ALA A 1 88 ? -1.768 -9.563 9.642 1.00 91.06 88 ALA A O 1
ATOM 700 N N . GLY A 1 89 ? -1.609 -11.020 7.940 1.00 92.00 89 GLY A N 1
ATOM 701 C CA . GLY A 1 89 ? -3.044 -11.261 7.784 1.00 92.00 89 GLY A CA 1
ATOM 702 C C . GLY A 1 89 ? -3.821 -10.083 7.193 1.00 92.00 89 GLY A C 1
ATOM 703 O O . GLY A 1 89 ? -5.034 -10.010 7.365 1.00 92.00 89 GLY A O 1
ATOM 704 N N . ILE A 1 90 ? -3.148 -9.142 6.524 1.00 93.50 90 ILE A N 1
ATOM 705 C CA . ILE A 1 90 ? -3.776 -7.950 5.945 1.00 93.50 90 ILE A CA 1
ATOM 706 C C . ILE A 1 90 ? -4.205 -8.254 4.500 1.00 93.50 90 ILE A C 1
ATOM 708 O O . ILE A 1 90 ? -3.340 -8.501 3.650 1.00 93.50 90 ILE A O 1
ATOM 712 N N . PRO A 1 91 ? -5.514 -8.195 4.183 1.00 93.50 91 PRO A N 1
ATOM 713 C CA . PRO A 1 91 ? -6.014 -8.398 2.826 1.00 93.50 91 PRO A CA 1
ATOM 714 C C . PRO A 1 91 ? -5.483 -7.315 1.883 1.00 93.50 91 PRO A C 1
ATOM 716 O O . PRO A 1 91 ? -5.752 -6.123 2.065 1.00 93.50 91 PRO A O 1
ATOM 719 N N . CYS A 1 92 ? -4.692 -7.729 0.894 1.00 94.25 92 CYS A N 1
ATOM 720 C CA . CYS A 1 92 ? -4.100 -6.825 -0.081 1.00 94.25 92 CYS A CA 1
ATOM 721 C C . CYS A 1 92 ? -3.835 -7.503 -1.430 1.00 94.25 92 CYS A C 1
ATOM 723 O O . CYS A 1 92 ? -3.588 -8.716 -1.533 1.00 94.25 92 CYS A O 1
ATOM 725 N N . ARG A 1 93 ? -3.825 -6.679 -2.480 1.00 93.94 93 ARG A N 1
ATOM 726 C CA . ARG A 1 93 ? -3.597 -7.097 -3.865 1.00 93.94 93 ARG A CA 1
ATOM 727 C C . ARG A 1 93 ? -2.784 -6.072 -4.641 1.00 93.94 93 ARG A C 1
ATOM 729 O O . ARG A 1 93 ? -2.814 -4.877 -4.353 1.00 93.94 93 ARG A O 1
ATOM 736 N N . LEU A 1 94 ? -2.072 -6.562 -5.649 1.00 93.31 94 LEU A N 1
ATOM 737 C CA . LEU A 1 94 ? -1.415 -5.725 -6.641 1.00 93.31 94 LEU A CA 1
ATOM 738 C C . LEU A 1 94 ? -2.375 -5.495 -7.803 1.00 93.31 94 LEU A C 1
ATOM 740 O O . LEU A 1 94 ? -2.960 -6.441 -8.327 1.00 93.31 94 LEU A O 1
ATOM 744 N N . VAL A 1 95 ? -2.541 -4.235 -8.185 1.00 91.56 95 VAL A N 1
ATOM 745 C CA . VAL A 1 95 ? -3.415 -3.808 -9.276 1.00 91.56 95 VAL A CA 1
ATOM 746 C C . VAL A 1 95 ? -2.566 -3.074 -10.301 1.00 91.56 95 VAL A C 1
ATOM 748 O O . VAL A 1 95 ? -1.815 -2.159 -9.955 1.00 91.56 95 VAL A O 1
ATOM 751 N N . ARG A 1 96 ? -2.678 -3.473 -11.567 1.00 86.75 96 ARG A N 1
ATOM 752 C CA . ARG A 1 96 ? -2.028 -2.774 -12.673 1.00 86.75 96 ARG A CA 1
ATOM 753 C C . ARG A 1 96 ? -2.791 -1.486 -12.982 1.00 86.75 96 ARG A C 1
ATOM 755 O O . ARG A 1 96 ? -4.019 -1.481 -13.040 1.00 86.75 96 ARG A O 1
ATOM 762 N N . ARG A 1 97 ? -2.071 -0.385 -13.183 1.00 85.00 97 ARG A N 1
ATOM 763 C CA . ARG A 1 97 ? -2.656 0.882 -13.623 1.00 85.00 97 ARG A CA 1
ATOM 764 C C . ARG A 1 97 ? -3.181 0.753 -15.053 1.00 85.00 97 ARG A C 1
ATOM 766 O O . ARG A 1 97 ? -2.417 0.328 -15.916 1.00 85.00 97 ARG A O 1
ATOM 773 N N . PRO A 1 98 ? -4.407 1.223 -15.332 1.00 72.75 98 PRO A N 1
ATOM 774 C CA . PRO A 1 98 ? -4.954 1.200 -16.686 1.00 72.75 98 PRO A CA 1
ATOM 775 C C . PRO A 1 98 ? -4.153 2.075 -17.667 1.00 72.75 98 PRO A C 1
ATOM 777 O O . PRO A 1 98 ? -4.049 1.732 -18.837 1.00 72.75 98 PRO A O 1
ATOM 780 N N . ASP A 1 99 ? -3.527 3.163 -17.198 1.00 67.12 99 ASP A N 1
ATOM 781 C CA . ASP A 1 99 ? -2.790 4.099 -18.068 1.00 67.12 99 ASP A CA 1
ATOM 782 C C . ASP A 1 99 ? -1.302 3.776 -18.242 1.00 67.12 99 ASP A C 1
ATOM 784 O O . ASP A 1 99 ? -0.615 4.490 -18.965 1.00 67.12 99 ASP A O 1
ATOM 788 N N . ALA A 1 100 ? -0.768 2.749 -17.572 1.00 59.78 100 ALA A N 1
ATOM 789 C CA . ALA A 1 100 ? 0.678 2.520 -17.555 1.00 59.78 100 ALA A CA 1
ATOM 790 C C . ALA A 1 100 ? 1.272 2.180 -18.930 1.00 59.78 100 ALA A C 1
ATOM 792 O O . ALA A 1 100 ? 2.467 2.348 -19.108 1.00 59.78 100 ALA A O 1
ATOM 793 N N . GLY A 1 101 ? 0.451 1.727 -19.884 1.00 52.81 101 GLY A N 1
ATOM 794 C CA . GLY A 1 101 ? 0.863 1.384 -21.249 1.00 52.81 101 GLY A CA 1
ATOM 795 C C . GLY A 1 101 ? 0.543 2.441 -22.307 1.00 52.81 101 GLY A C 1
ATOM 796 O O . GLY A 1 101 ? 0.916 2.261 -23.464 1.00 52.81 101 GLY A O 1
ATOM 797 N N . ARG A 1 102 ? -0.149 3.538 -21.963 1.00 48.50 102 ARG A N 1
ATOM 798 C CA . ARG A 1 102 ? -0.333 4.628 -22.925 1.00 48.50 102 ARG A CA 1
ATOM 799 C C . ARG A 1 102 ? 0.884 5.536 -22.805 1.00 48.50 102 ARG A C 1
ATOM 801 O O . ARG A 1 102 ? 1.034 6.147 -21.744 1.00 48.50 102 ARG A O 1
ATOM 808 N N . PRO A 1 103 ? 1.732 5.681 -23.847 1.00 47.94 103 PRO A N 1
ATOM 809 C CA . PRO A 1 103 ? 2.605 6.843 -23.881 1.00 47.94 103 PRO A CA 1
ATOM 810 C C . PRO A 1 103 ? 1.690 8.035 -23.636 1.00 47.94 103 PRO A C 1
ATOM 812 O O . PRO A 1 103 ? 0.617 8.104 -24.242 1.00 47.94 103 PRO A O 1
ATOM 815 N N . ALA A 1 104 ? 2.041 8.891 -22.675 1.00 48.06 104 ALA A N 1
ATOM 816 C CA . ALA A 1 104 ? 1.309 10.124 -22.462 1.00 48.06 104 ALA A CA 1
ATOM 817 C C . ALA A 1 104 ? 1.232 10.789 -23.833 1.00 48.06 104 ALA A C 1
ATOM 819 O O . ALA A 1 104 ? 2.255 11.242 -24.348 1.00 48.06 104 ALA A O 1
ATOM 820 N N . THR A 1 105 ? 0.063 10.736 -24.477 1.00 46.84 105 THR A N 1
ATOM 821 C CA . THR A 1 105 ? -0.158 11.445 -25.722 1.00 46.84 105 THR A CA 1
ATOM 822 C C . THR A 1 105 ? 0.110 12.876 -25.328 1.00 46.84 105 THR A C 1
ATOM 824 O O . THR A 1 105 ? -0.662 13.445 -24.553 1.00 46.84 105 THR A O 1
ATOM 827 N N . LEU A 1 106 ? 1.269 13.399 -25.737 1.00 54.75 106 LEU A N 1
ATOM 828 C CA . LEU A 1 106 ? 1.606 14.797 -25.556 1.00 54.75 106 LEU A CA 1
ATOM 829 C C . LEU A 1 106 ? 0.335 15.553 -25.944 1.00 54.75 106 LEU A C 1
ATOM 831 O O . LEU A 1 106 ? -0.194 15.268 -27.029 1.00 54.75 106 LEU A O 1
ATOM 835 N N . PRO A 1 107 ? -0.228 16.408 -25.066 1.00 49.38 107 PRO A N 1
ATOM 836 C CA . PRO A 1 107 ? -1.374 17.207 -25.466 1.00 49.38 107 PRO A CA 1
ATOM 837 C C . PRO A 1 107 ? -0.987 17.843 -26.804 1.00 49.38 107 PRO A C 1
ATOM 839 O O . PRO A 1 107 ? 0.153 18.313 -26.904 1.00 49.38 107 PRO A O 1
ATOM 842 N N . PRO A 1 108 ? -1.833 17.751 -27.852 1.00 47.78 108 PRO A N 1
ATOM 843 C CA . PRO A 1 108 ? -1.469 18.239 -29.173 1.00 47.78 108 PRO A CA 1
ATOM 844 C C . PRO A 1 108 ? -0.958 19.652 -28.972 1.00 47.78 108 PRO A C 1
ATOM 846 O O . PRO A 1 108 ? -1.699 20.476 -28.436 1.00 47.78 108 PRO A O 1
ATOM 849 N N . ALA A 1 109 ? 0.332 19.854 -29.273 1.00 52.44 109 ALA A N 1
ATOM 850 C CA . ALA A 1 109 ? 1.040 21.094 -29.010 1.00 52.44 109 ALA A CA 1
ATOM 851 C C . ALA A 1 109 ? 0.096 22.222 -29.382 1.00 52.44 109 ALA A C 1
ATOM 853 O O . ALA A 1 109 ? -0.317 22.287 -30.545 1.00 52.44 109 ALA A O 1
ATOM 854 N N . SER A 1 110 ? -0.333 22.995 -28.375 1.00 50.22 110 SER A N 1
ATOM 855 C CA . SER A 1 110 ? -1.280 24.082 -28.551 1.00 50.22 110 SER A CA 1
ATOM 856 C C . SER A 1 110 ? -0.822 24.849 -29.772 1.00 50.22 110 SER A C 1
ATOM 858 O O . SER A 1 110 ? 0.242 25.473 -29.750 1.00 50.22 110 SER A O 1
ATOM 860 N N . ARG A 1 111 ? -1.570 24.711 -30.874 1.00 53.75 111 ARG A N 1
ATOM 861 C CA . ARG A 1 111 ? -1.359 25.510 -32.069 1.00 53.75 111 ARG A CA 1
ATOM 862 C C . ARG A 1 111 ? -1.524 26.931 -31.573 1.00 53.75 111 ARG A C 1
ATOM 864 O O . ARG A 1 111 ? -2.648 27.355 -31.321 1.00 53.75 111 ARG A O 1
ATOM 871 N N . ARG A 1 112 ? -0.404 27.621 -31.340 1.00 59.00 112 ARG A N 1
ATOM 872 C CA . ARG A 1 112 ? -0.411 29.060 -31.113 1.00 59.00 112 ARG A CA 1
ATOM 873 C C . ARG A 1 112 ? -1.233 29.631 -32.265 1.00 59.00 112 ARG A C 1
ATOM 875 O O . ARG A 1 112 ? -0.875 29.362 -33.418 1.00 59.00 112 ARG A O 1
ATOM 882 N N . PRO A 1 113 ? -2.338 30.343 -32.004 1.00 51.38 113 PRO A N 1
ATOM 883 C CA . PRO A 1 113 ? -2.913 31.180 -33.033 1.00 51.38 113 PRO A CA 1
ATOM 884 C C . PRO A 1 113 ? -1.776 32.091 -33.494 1.00 51.38 113 PRO A C 1
ATOM 886 O O . PRO A 1 113 ? -1.151 32.758 -32.670 1.00 51.38 113 PRO A O 1
ATOM 889 N N . ARG A 1 114 ? -1.427 32.039 -34.782 1.00 56.41 114 ARG A N 1
ATOM 890 C CA . ARG A 1 114 ? -0.650 33.121 -35.383 1.00 56.41 114 ARG A CA 1
ATOM 891 C C . ARG A 1 114 ? -1.501 34.366 -35.184 1.00 56.41 114 ARG A C 1
ATOM 893 O O . ARG A 1 114 ? -2.584 34.442 -35.758 1.00 56.41 114 ARG A O 1
ATOM 900 N N . GLU A 1 115 ? -1.046 35.267 -34.325 1.00 51.09 115 GLU A N 1
ATOM 901 C CA . GLU A 1 115 ? -1.608 36.607 -34.250 1.00 51.09 115 GLU A CA 1
ATOM 902 C C . GLU A 1 115 ? -1.491 37.224 -35.650 1.00 51.09 115 GLU A C 1
ATOM 904 O O . GLU A 1 115 ? -0.401 37.186 -36.234 1.00 51.09 115 GLU A O 1
ATOM 909 N N . PRO A 1 116 ? -2.584 37.719 -36.248 1.00 48.81 116 PRO A N 1
ATOM 910 C CA . PRO A 1 116 ? -2.451 38.606 -37.381 1.00 48.81 116 PRO A CA 1
ATOM 911 C C . PRO A 1 116 ? -1.845 39.914 -36.868 1.00 48.81 116 PRO A C 1
ATOM 913 O O . PRO A 1 116 ? -2.463 40.650 -36.101 1.00 48.81 116 PRO A O 1
ATOM 916 N N . GLU A 1 117 ? -0.609 40.175 -37.289 1.00 51.41 117 GLU A N 1
ATOM 917 C CA . GLU A 1 117 ? -0.073 41.529 -37.351 1.00 51.41 117 GLU A CA 1
ATOM 918 C C . GLU A 1 117 ? -1.042 42.437 -38.115 1.00 51.41 117 GLU A C 1
ATOM 920 O O . GLU A 1 117 ? -1.687 42.009 -39.077 1.00 51.41 117 GLU A O 1
ATOM 925 N N . THR A 1 118 ? -0.989 43.722 -37.760 1.00 51.69 118 THR A N 1
ATOM 926 C CA . THR A 1 118 ? -1.634 44.887 -38.389 1.00 51.69 118 THR A CA 1
ATOM 927 C C . THR A 1 118 ? -2.959 45.275 -37.740 1.00 51.69 118 THR A C 1
ATOM 929 O O . THR A 1 118 ? -3.993 44.705 -38.045 1.00 51.69 118 THR A O 1
ATOM 932 N N . GLU A 1 119 ? -2.942 46.329 -36.919 1.00 46.66 119 GLU A N 1
ATOM 933 C CA . GLU A 1 119 ? -3.427 47.621 -37.412 1.00 46.66 119 GLU A CA 1
ATOM 934 C C . GLU A 1 119 ? -2.978 48.787 -36.520 1.00 46.66 119 GLU A C 1
ATOM 936 O O . GLU A 1 119 ? -2.880 48.694 -35.299 1.00 46.66 119 GLU A O 1
ATOM 941 N N . ARG A 1 120 ? -2.644 49.885 -37.196 1.00 52.94 120 ARG A N 1
ATOM 942 C CA . ARG A 1 120 ? -2.232 51.177 -36.654 1.00 52.94 120 ARG A CA 1
ATOM 943 C C . ARG A 1 120 ? -3.356 51.807 -35.831 1.00 52.94 120 ARG A C 1
ATOM 945 O O . ARG A 1 120 ? -4.491 51.842 -36.288 1.00 52.94 120 ARG A O 1
ATOM 952 N N . ALA A 1 121 ? -3.000 52.455 -34.727 1.00 48.22 121 ALA A N 1
ATOM 953 C CA . ALA A 1 121 ? -3.810 53.523 -34.154 1.00 48.22 121 ALA A CA 1
ATOM 954 C C . ALA A 1 121 ? -2.907 54.702 -33.779 1.00 48.22 121 ALA A C 1
ATOM 956 O O . ALA A 1 121 ? -2.126 54.654 -32.831 1.00 48.22 121 ALA A O 1
ATOM 957 N N . ASP A 1 122 ? -3.011 55.736 -34.604 1.00 50.41 122 ASP A N 1
ATOM 958 C CA . ASP A 1 122 ? -2.683 57.120 -34.300 1.00 50.41 122 ASP A CA 1
ATOM 959 C C . ASP A 1 122 ? -3.548 57.583 -33.113 1.00 50.41 122 ASP A C 1
ATOM 961 O O . ASP A 1 122 ? -4.768 57.429 -33.159 1.00 50.41 122 ASP A O 1
ATOM 965 N N . ALA A 1 123 ? -2.939 58.100 -32.041 1.00 47.16 123 ALA A N 1
ATOM 966 C CA . ALA A 1 123 ? -3.647 58.864 -31.012 1.00 47.16 123 ALA A CA 1
ATOM 967 C C . ALA A 1 123 ? -2.668 59.698 -30.171 1.00 47.16 123 ALA A C 1
ATOM 969 O O . ALA A 1 123 ? -2.114 59.272 -29.160 1.00 47.16 123 ALA A O 1
ATOM 970 N N . THR A 1 124 ? -2.466 60.918 -30.648 1.00 54.25 124 THR A N 1
ATOM 971 C CA . THR A 1 124 ? -2.144 62.147 -29.918 1.00 54.25 124 THR A CA 1
ATOM 972 C C . THR A 1 124 ? -2.470 62.144 -28.411 1.00 54.25 124 THR A C 1
ATOM 974 O O . THR A 1 124 ? -3.625 62.012 -28.026 1.00 54.25 124 THR A O 1
ATOM 977 N N . GLY A 1 125 ? -1.454 62.467 -27.598 1.00 49.09 125 GLY A N 1
ATOM 978 C CA . GLY A 1 125 ? -1.557 63.341 -26.419 1.00 49.09 125 GLY A CA 1
ATOM 979 C C . GLY A 1 125 ? -2.130 62.767 -25.117 1.00 49.09 125 GLY A C 1
ATOM 980 O O . GLY A 1 125 ? -3.290 62.382 -25.042 1.00 49.09 125 GLY A O 1
ATOM 981 N N . THR A 1 126 ? -1.343 62.853 -24.038 1.00 53.81 126 THR A N 1
ATOM 982 C CA . THR A 1 126 ? -1.594 63.704 -22.847 1.00 53.81 126 THR A CA 1
ATOM 983 C C . THR A 1 126 ? -0.639 63.268 -21.724 1.00 53.81 126 THR A C 1
ATOM 985 O O . THR A 1 126 ? -0.678 62.128 -21.274 1.00 53.81 126 THR A O 1
ATOM 988 N N . HIS A 1 127 ? 0.233 64.179 -21.282 1.00 58.91 127 HIS A N 1
ATOM 989 C CA . HIS A 1 127 ? 1.082 64.029 -20.092 1.00 58.91 127 HIS A CA 1
ATOM 990 C C . HIS A 1 127 ? 0.238 63.838 -18.818 1.00 58.91 127 HIS A C 1
ATOM 992 O O . HIS A 1 127 ? -0.675 64.634 -18.593 1.00 58.91 127 HIS A O 1
ATOM 998 N N . PRO A 1 128 ? 0.621 62.919 -17.915 1.00 60.00 128 PRO A N 1
ATOM 999 C CA . PRO A 1 128 ? 0.311 63.054 -16.499 1.00 60.00 128 PRO A CA 1
ATOM 1000 C C . PRO A 1 128 ? 1.564 63.359 -15.668 1.00 60.00 128 PRO A C 1
ATOM 1002 O O . PRO A 1 128 ? 2.587 62.683 -15.738 1.00 60.00 128 PRO A O 1
ATOM 1005 N N . THR A 1 129 ? 1.406 64.423 -14.892 1.00 55.66 129 THR A N 1
ATOM 1006 C CA . THR A 1 129 ? 2.223 65.005 -13.830 1.00 55.66 129 THR A CA 1
ATOM 1007 C C . THR A 1 129 ? 2.877 64.002 -12.871 1.00 55.66 129 THR A C 1
ATOM 1009 O O . THR A 1 129 ? 2.218 63.124 -12.318 1.00 55.66 129 THR A O 1
ATOM 1012 N N . ASP A 1 130 ? 4.168 64.226 -12.634 1.00 63.38 130 ASP A N 1
ATOM 1013 C CA . ASP A 1 130 ? 5.017 63.632 -11.597 1.00 63.38 130 ASP A CA 1
ATOM 1014 C C . ASP A 1 130 ? 4.520 64.014 -10.181 1.00 63.38 130 ASP A C 1
ATOM 1016 O O . ASP A 1 130 ? 4.340 65.207 -9.910 1.00 63.38 130 ASP A O 1
ATOM 1020 N N . PRO A 1 131 ? 4.249 63.061 -9.269 1.00 69.81 131 PRO A N 1
ATOM 1021 C CA . PRO A 1 131 ? 4.007 63.378 -7.865 1.00 69.81 131 PRO A CA 1
ATOM 1022 C C . PRO A 1 131 ? 5.334 63.572 -7.099 1.00 69.81 131 PRO A C 1
ATOM 1024 O O . PRO A 1 131 ? 6.249 62.760 -7.240 1.00 69.81 131 PRO A O 1
ATOM 1027 N N . PRO A 1 132 ? 5.443 64.599 -6.233 1.00 65.81 132 PRO A N 1
ATOM 1028 C CA . PRO A 1 132 ? 6.691 64.944 -5.562 1.00 65.81 132 PRO A CA 1
ATOM 1029 C C . PRO A 1 132 ? 7.129 63.900 -4.525 1.00 65.81 132 PRO A C 1
ATOM 1031 O O . PRO A 1 132 ? 6.371 63.477 -3.652 1.00 65.81 132 PRO A O 1
ATOM 1034 N N . ASN A 1 133 ? 8.410 63.557 -4.619 1.00 69.12 133 ASN A N 1
ATOM 1035 C CA . ASN A 1 133 ? 9.200 62.726 -3.716 1.00 69.12 133 ASN A CA 1
ATOM 1036 C C . ASN A 1 133 ? 9.223 63.291 -2.272 1.00 69.12 133 ASN A C 1
ATOM 1038 O O . ASN A 1 133 ? 9.681 64.423 -2.089 1.00 69.12 133 ASN A O 1
ATOM 1042 N N . PRO A 1 134 ? 8.785 62.557 -1.230 1.00 68.56 134 PRO A N 1
ATOM 1043 C CA . PRO A 1 134 ? 9.018 62.971 0.151 1.00 68.56 134 PRO A CA 1
ATOM 1044 C C . PRO A 1 134 ? 10.456 62.648 0.598 1.00 68.56 134 PRO A C 1
ATOM 1046 O O . PRO A 1 134 ? 10.954 61.538 0.425 1.00 68.56 134 PRO A O 1
ATOM 1049 N N . ALA A 1 135 ? 11.113 63.657 1.176 1.00 70.62 135 ALA A N 1
ATOM 1050 C CA . ALA A 1 135 ? 12.493 63.642 1.656 1.00 70.62 135 ALA A CA 1
ATOM 1051 C C . ALA A 1 135 ? 12.772 62.579 2.747 1.00 70.62 135 ALA A C 1
ATOM 1053 O O . ALA A 1 135 ? 11.868 62.232 3.511 1.00 70.62 135 ALA A O 1
ATOM 1054 N N . PRO A 1 136 ? 14.027 62.101 2.874 1.00 70.12 136 PRO A N 1
ATOM 1055 C CA . PRO A 1 136 ? 14.430 61.190 3.941 1.00 70.12 136 PRO A CA 1
ATOM 1056 C C . PRO A 1 136 ? 14.464 61.898 5.304 1.00 70.12 136 PRO A C 1
ATOM 1058 O O . PRO A 1 136 ? 15.035 62.979 5.449 1.00 70.12 136 PRO A O 1
ATOM 1061 N N . VAL A 1 137 ? 13.864 61.259 6.308 1.00 73.31 137 VAL A N 1
ATOM 1062 C CA . VAL A 1 137 ? 14.013 61.608 7.727 1.00 73.31 137 VAL A CA 1
ATOM 1063 C C . VAL A 1 137 ? 15.427 61.243 8.215 1.00 73.31 137 VAL A C 1
ATOM 1065 O O . VAL A 1 137 ? 15.912 60.168 7.860 1.00 73.31 137 VAL A O 1
ATOM 1068 N N . PRO A 1 138 ? 16.105 62.101 8.997 1.00 69.94 138 PRO A N 1
ATOM 1069 C CA . PRO A 1 138 ? 17.349 61.740 9.670 1.00 69.94 138 PRO A CA 1
ATOM 1070 C C . PRO A 1 138 ? 17.078 60.853 10.898 1.00 69.94 138 PRO A C 1
ATOM 1072 O O . PRO A 1 138 ? 16.136 61.100 11.650 1.00 69.94 138 PRO A O 1
ATOM 1075 N N . ASP A 1 139 ? 17.915 59.828 11.051 1.00 66.12 139 ASP A N 1
ATOM 1076 C CA . ASP A 1 139 ? 18.021 58.926 12.207 1.00 66.12 139 ASP A CA 1
ATOM 1077 C C . ASP A 1 139 ? 18.769 59.662 13.342 1.00 66.12 139 ASP A C 1
ATOM 1079 O O . ASP A 1 139 ? 19.760 60.345 13.059 1.00 66.12 139 ASP A O 1
ATOM 1083 N N . ASP A 1 140 ? 18.268 59.568 14.578 1.00 67.31 140 ASP A N 1
ATOM 1084 C CA . ASP A 1 140 ? 18.935 60.023 15.816 1.00 67.31 140 ASP A CA 1
ATOM 1085 C C . ASP A 1 140 ? 19.778 58.887 16.412 1.00 67.31 140 ASP A C 1
ATOM 1087 O O . ASP A 1 140 ? 19.235 57.761 16.524 1.00 67.31 140 ASP A O 1
#

Foldseek 3Di:
DDDPPCPDPPPPPQPPPPDQVLCQVLLFKFKFFADQLVPADPQLLVQLCVLLVPDPVCSVVQNRCPRTTSDTGGPVVVVSSVVSNVVSVTDMDMDTDPCSRPPPPPPPPPPPPPPDDDDDDDDDDDDDDDDDDDDDDDDD

pLDDT: mean 74.95, std 18.79, range [41.5, 95.31]

Secondary structure (DSSP, 8-state):
----------------TT-HHHHHHHT-EEEEE-S-TTTS-HHHHHHHHHHTT--GGGHHHHHHT-SEEEEEE-HHHHHHHHHHHHHTT--EEEEE-TTTTS---------------------------PPPPPPPPPP-

Radius of gyration: 31.17 Å; chains: 1; bounding box: 31×79×78 Å

Sequence (140 aa):
MSDRDRMAPVADRAPDDDDPQWERANQAWQLWIDVAGRDLPADGRRAMLRVLRVKRSEREALLAALPGIVRKGARVDLEAPTARLREAGIPCRLVRRPDAGRPATLPPASRRPREPETERADATGTHPTDPPNPAPVPDD